Protein AF-A0A6J4E9R5-F1 (afdb_monomer_lite)

pLDDT: mean 79.44, std 18.98, range [36.19, 94.44]

Structure (mmCIF, N/CA/C/O backbone):
data_AF-A0A6J4E9R5-F1
#
_entry.id   AF-A0A6J4E9R5-F1
#
loop_
_atom_site.group_PDB
_atom_site.id
_atom_site.type_symbol
_atom_site.label_atom_id
_atom_site.label_alt_id
_atom_site.label_comp_id
_atom_site.label_asym_id
_atom_site.label_entity_id
_atom_site.label_seq_id
_atom_site.pdbx_PDB_ins_code
_atom_site.Cartn_x
_atom_site.Cartn_y
_atom_site.Cartn_z
_atom_site.occupancy
_atom_site.B_iso_or_equiv
_atom_site.auth_seq_id
_atom_site.auth_comp_id
_atom_site.auth_asym_id
_atom_site.auth_atom_id
_atom_site.pdbx_PDB_model_num
ATOM 1 N N . MET A 1 1 ? -5.463 30.724 -0.298 1.00 47.00 1 MET A N 1
ATOM 2 C CA . MET A 1 1 ? -5.944 29.353 -0.573 1.00 47.00 1 MET A CA 1
ATOM 3 C C . MET A 1 1 ? -5.496 28.467 0.574 1.00 47.00 1 MET A C 1
ATOM 5 O O . MET A 1 1 ? -4.307 28.208 0.691 1.00 47.00 1 MET A O 1
ATOM 9 N N . GLN A 1 2 ? -6.401 28.127 1.493 1.00 47.06 2 GLN A N 1
ATOM 10 C CA . GLN A 1 2 ? -6.056 27.301 2.649 1.00 47.06 2 GLN A CA 1
ATOM 11 C C . GLN A 1 2 ? -5.801 25.874 2.150 1.00 47.06 2 GLN A C 1
ATOM 13 O O . GLN A 1 2 ? -6.730 25.193 1.719 1.00 47.06 2 GLN A O 1
ATOM 18 N N . GLN A 1 3 ? -4.537 25.440 2.155 1.00 51.88 3 GLN A N 1
ATOM 19 C CA . GLN A 1 3 ? -4.210 24.021 2.072 1.00 51.88 3 GLN A CA 1
ATOM 20 C C . GLN A 1 3 ? -4.879 23.364 3.272 1.00 51.88 3 GLN A C 1
ATOM 22 O O . GLN A 1 3 ? -4.452 23.536 4.411 1.00 51.88 3 GLN A O 1
ATOM 27 N N . ARG A 1 4 ? -5.979 22.661 3.009 1.00 49.31 4 ARG A N 1
ATOM 28 C CA . ARG A 1 4 ? -6.611 21.771 3.969 1.00 49.31 4 ARG A CA 1
ATOM 29 C C . ARG A 1 4 ? -5.556 20.708 4.275 1.00 49.31 4 ARG A C 1
ATOM 31 O O . ARG A 1 4 ? -5.399 19.769 3.501 1.00 49.31 4 ARG A O 1
ATOM 38 N N . GLN A 1 5 ? -4.769 20.915 5.330 1.00 51.59 5 GLN A N 1
ATOM 39 C CA . GLN A 1 5 ? -3.933 19.876 5.913 1.00 51.59 5 GLN A CA 1
ATOM 40 C C . GLN A 1 5 ? -4.920 18.802 6.359 1.00 51.59 5 GLN A C 1
ATOM 42 O O . GLN A 1 5 ? -5.559 18.917 7.403 1.00 51.59 5 GLN A O 1
ATOM 47 N N . GLN A 1 6 ? -5.170 17.834 5.473 1.00 55.78 6 GLN A N 1
ATOM 48 C CA . GLN A 1 6 ? -5.888 16.627 5.838 1.00 55.78 6 GLN A CA 1
ATOM 49 C C . GLN A 1 6 ? -5.121 16.079 7.043 1.00 55.78 6 GLN A C 1
ATOM 51 O O . GLN A 1 6 ? -3.891 15.992 6.953 1.00 55.78 6 GLN A O 1
ATOM 56 N N . PRO A 1 7 ? -5.794 15.816 8.179 1.00 49.84 7 PRO A N 1
ATOM 57 C CA . PRO A 1 7 ? -5.121 15.243 9.339 1.00 49.84 7 PRO A CA 1
ATOM 58 C C . PRO A 1 7 ? -4.337 14.051 8.817 1.00 49.84 7 PRO A C 1
ATOM 60 O O . PRO A 1 7 ? -4.921 13.312 8.026 1.00 49.84 7 PRO A O 1
ATOM 63 N N . ALA A 1 8 ? -3.043 13.955 9.151 1.00 55.66 8 ALA A N 1
ATOM 64 C CA . ALA A 1 8 ? -2.154 12.884 8.710 1.00 55.66 8 ALA A CA 1
ATOM 65 C C . ALA A 1 8 ? -2.902 11.566 8.893 1.00 55.66 8 ALA A C 1
ATOM 67 O O . ALA A 1 8 ? -3.061 11.080 10.013 1.00 55.66 8 ALA A O 1
ATOM 68 N N . ALA A 1 9 ? -3.534 11.119 7.811 1.00 60.12 9 ALA A N 1
ATOM 69 C CA . ALA A 1 9 ? -4.575 10.127 7.918 1.00 60.12 9 ALA A CA 1
ATOM 70 C C . ALA A 1 9 ? -3.855 8.853 8.320 1.00 60.12 9 ALA A C 1
ATOM 72 O O . ALA A 1 9 ? -2.733 8.627 7.870 1.00 60.12 9 ALA A O 1
ATOM 73 N N . ASP A 1 10 ? -4.470 8.080 9.208 1.00 82.31 10 ASP A N 1
ATOM 74 C CA . ASP A 1 10 ? -3.946 6.814 9.704 1.00 82.31 10 ASP A CA 1
ATOM 75 C C . ASP A 1 10 ? -3.859 5.840 8.514 1.00 82.31 10 ASP A C 1
ATOM 77 O O . ASP A 1 10 ? -4.773 5.059 8.249 1.00 82.31 10 ASP A O 1
ATOM 81 N N . ILE A 1 11 ? -2.830 6.019 7.689 1.00 85.25 11 ILE A N 1
ATOM 82 C CA . ILE A 1 11 ? -2.648 5.432 6.370 1.00 85.25 11 ILE A CA 1
ATOM 83 C C . ILE A 1 11 ? -1.307 4.727 6.381 1.00 85.25 11 ILE A C 1
ATOM 85 O O . ILE A 1 11 ? -0.278 5.305 6.726 1.00 85.25 11 ILE A O 1
ATOM 89 N N . GLU A 1 12 ? -1.340 3.468 5.973 1.00 89.94 12 GLU A N 1
ATOM 90 C CA . GLU A 1 12 ? -0.156 2.651 5.778 1.00 89.94 12 GLU A CA 1
ATOM 91 C C . GLU A 1 12 ? 0.077 2.472 4.279 1.00 89.94 12 GLU A C 1
ATOM 93 O O . GLU A 1 12 ? -0.836 2.112 3.529 1.00 89.94 12 GLU A O 1
ATOM 98 N N . GLU A 1 13 ? 1.296 2.766 3.834 1.00 92.81 13 GLU A N 1
ATOM 99 C CA . GLU A 1 13 ? 1.676 2.717 2.427 1.00 92.81 13 GLU A CA 1
ATOM 100 C C . GLU A 1 13 ? 2.564 1.503 2.150 1.00 92.81 13 GLU A C 1
ATOM 102 O O . GLU A 1 13 ? 3.584 1.286 2.803 1.00 92.81 13 GLU A O 1
ATOM 107 N N . PHE A 1 14 ? 2.207 0.734 1.125 1.00 92.00 14 PHE A N 1
ATOM 108 C CA . PHE A 1 14 ? 3.013 -0.370 0.614 1.00 92.00 14 PHE A CA 1
ATOM 109 C C . PHE A 1 14 ? 3.572 0.020 -0.746 1.00 92.00 14 PHE A C 1
ATOM 111 O O . PHE A 1 14 ? 2.819 0.465 -1.608 1.00 92.00 14 PHE A O 1
ATOM 118 N N . ALA A 1 15 ? 4.870 -0.182 -0.972 1.00 94.44 15 ALA A N 1
ATOM 119 C CA . ALA A 1 15 ? 5.525 0.095 -2.249 1.00 94.44 15 ALA A CA 1
ATOM 120 C C . ALA A 1 15 ? 6.063 -1.192 -2.889 1.00 94.44 15 ALA A C 1
ATOM 122 O O . ALA A 1 15 ? 6.620 -2.058 -2.214 1.00 94.44 15 ALA A O 1
ATO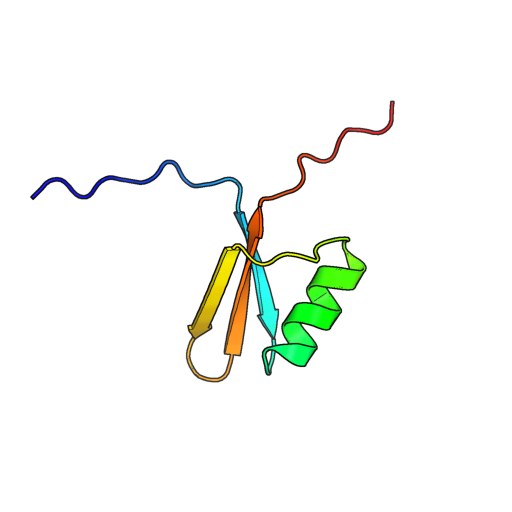M 123 N N . GLY A 1 16 ? 5.921 -1.316 -4.207 1.00 92.81 16 GLY A N 1
ATOM 124 C CA . GLY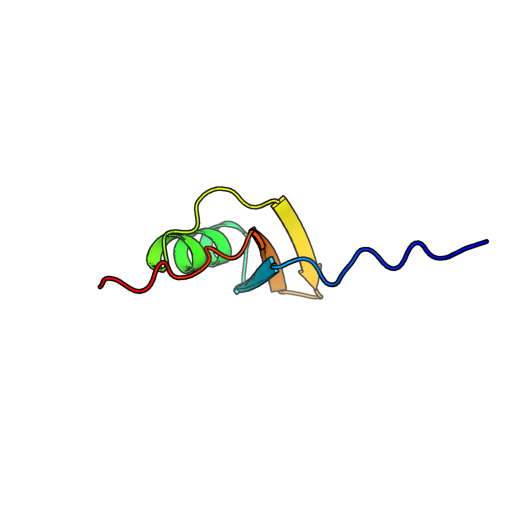 A 1 16 ? 6.377 -2.485 -4.956 1.00 92.81 16 GLY A CA 1
ATOM 125 C C . GLY A 1 16 ? 6.572 -2.204 -6.443 1.00 92.81 16 GLY A C 1
ATOM 126 O O . GLY A 1 16 ? 6.234 -1.136 -6.945 1.00 92.81 16 GLY A O 1
ATOM 127 N N . LYS A 1 17 ? 7.135 -3.178 -7.170 1.00 91.50 17 LYS A N 1
ATOM 128 C CA . LYS A 1 17 ? 7.490 -3.034 -8.599 1.00 91.50 17 LYS A CA 1
ATOM 129 C C . LYS A 1 17 ? 6.285 -2.815 -9.522 1.00 91.50 17 LYS A C 1
ATOM 131 O O . LYS A 1 17 ? 6.433 -2.292 -10.616 1.00 91.50 17 LYS A O 1
ATOM 136 N N . ASN A 1 18 ? 5.106 -3.283 -9.123 1.00 92.19 18 ASN A N 1
ATOM 137 C CA . ASN A 1 18 ? 3.853 -3.108 -9.851 1.00 92.19 18 ASN A CA 1
ATOM 138 C C . ASN A 1 18 ? 2.674 -3.301 -8.894 1.00 92.19 18 ASN A C 1
ATOM 140 O O . ASN A 1 18 ? 2.834 -3.874 -7.816 1.00 92.19 18 ASN A O 1
ATOM 144 N N . ILE A 1 19 ? 1.484 -2.881 -9.323 1.00 91.00 19 ILE A N 1
ATOM 145 C CA . ILE A 1 19 ? 0.269 -2.917 -8.500 1.00 91.00 19 ILE A CA 1
ATOM 146 C C . ILE A 1 19 ? -0.052 -4.311 -7.949 1.00 91.00 19 ILE A C 1
ATOM 148 O O . ILE A 1 19 ? -0.472 -4.439 -6.803 1.00 91.00 19 ILE A O 1
ATOM 152 N N . ARG A 1 20 ? 0.204 -5.374 -8.723 1.00 92.56 20 ARG A N 1
ATOM 153 C CA . ARG A 1 20 ? -0.071 -6.758 -8.313 1.00 92.56 20 ARG A CA 1
ATOM 154 C C . ARG A 1 20 ? 0.874 -7.206 -7.201 1.00 92.56 20 ARG A C 1
ATOM 156 O O . ARG A 1 20 ? 0.421 -7.810 -6.234 1.00 92.56 20 ARG A O 1
ATOM 163 N N . ALA A 1 21 ? 2.165 -6.905 -7.328 1.00 93.19 21 ALA A N 1
ATOM 164 C CA . ALA A 1 21 ? 3.168 -7.211 -6.313 1.00 93.19 21 ALA A CA 1
ATOM 165 C C . ALA A 1 21 ? 2.915 -6.417 -5.024 1.00 93.19 21 ALA A C 1
ATOM 167 O O . ALA A 1 21 ? 2.958 -6.991 -3.938 1.00 93.19 21 ALA A O 1
ATOM 168 N N . THR A 1 22 ? 2.580 -5.130 -5.147 1.00 93.44 22 THR A N 1
ATOM 169 C CA . THR A 1 22 ? 2.245 -4.271 -4.006 1.00 93.44 22 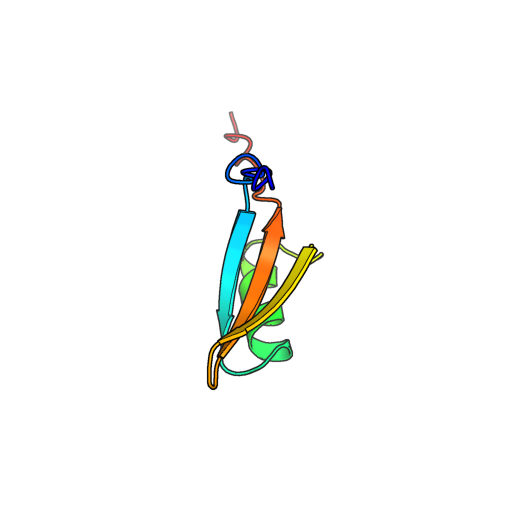THR A CA 1
ATOM 170 C C . THR A 1 22 ? 0.980 -4.754 -3.290 1.00 93.44 22 THR A C 1
ATOM 172 O O . THR A 1 22 ? 0.978 -4.890 -2.069 1.00 93.44 22 THR A O 1
ATOM 175 N N . ALA A 1 23 ? -0.075 -5.110 -4.032 1.00 92.12 23 ALA A N 1
ATOM 176 C CA . ALA A 1 23 ? -1.300 -5.662 -3.455 1.00 92.12 23 ALA A CA 1
ATOM 177 C C . ALA A 1 23 ? -1.064 -7.031 -2.795 1.00 92.12 23 ALA A C 1
ATOM 179 O O . ALA A 1 23 ? -1.588 -7.300 -1.718 1.00 92.12 23 ALA A O 1
ATOM 180 N N . ALA A 1 24 ? -0.252 -7.899 -3.407 1.00 93.56 24 ALA A N 1
ATOM 181 C CA . ALA A 1 24 ? 0.107 -9.187 -2.819 1.00 93.56 24 ALA A CA 1
ATOM 182 C C . ALA A 1 24 ? 0.892 -9.027 -1.509 1.00 93.56 24 ALA A C 1
ATOM 184 O O . ALA A 1 24 ? 0.688 -9.814 -0.588 1.00 93.56 24 ALA A O 1
ATOM 185 N N . LEU A 1 25 ? 1.758 -8.011 -1.414 1.00 92.12 25 LEU A N 1
ATOM 186 C CA . LEU A 1 25 ? 2.465 -7.669 -0.182 1.00 92.12 25 LEU A CA 1
ATOM 187 C C . LEU A 1 25 ? 1.484 -7.207 0.900 1.00 92.12 25 LEU A C 1
ATOM 189 O O . LEU A 1 25 ? 1.455 -7.802 1.972 1.00 92.12 25 LEU A O 1
ATOM 193 N N . ALA A 1 26 ? 0.633 -6.224 0.597 1.00 91.81 26 ALA A N 1
ATOM 194 C CA . ALA A 1 26 ? -0.353 -5.684 1.535 1.00 91.81 26 ALA A CA 1
ATOM 195 C C . ALA A 1 26 ? -1.307 -6.770 2.076 1.00 91.81 26 ALA A C 1
ATOM 197 O O . ALA A 1 26 ? -1.571 -6.846 3.279 1.00 91.81 26 ALA A O 1
ATOM 198 N N . ARG A 1 27 ? -1.735 -7.705 1.215 1.00 91.38 27 ARG A N 1
ATOM 199 C CA . ARG A 1 27 ? -2.599 -8.836 1.598 1.00 91.38 27 ARG A CA 1
ATOM 200 C C . ARG A 1 27 ? -1.986 -9.754 2.653 1.00 91.38 27 ARG A C 1
ATOM 202 O O . ARG A 1 27 ? -2.737 -10.306 3.452 1.00 91.38 27 ARG A O 1
ATOM 209 N N . ARG A 1 28 ? -0.655 -9.905 2.701 1.00 91.44 28 ARG A N 1
ATOM 210 C CA . ARG A 1 28 ? 0.028 -10.707 3.741 1.00 91.44 28 ARG A CA 1
ATOM 211 C C . ARG A 1 28 ? -0.134 -10.109 5.137 1.00 91.44 28 ARG A C 1
ATOM 213 O O . ARG A 1 28 ? -0.096 -10.846 6.112 1.00 91.44 28 ARG A O 1
ATOM 220 N N . TYR A 1 29 ? -0.363 -8.802 5.210 1.00 88.88 29 TYR A N 1
ATOM 221 C CA . TYR A 1 29 ? -0.623 -8.062 6.444 1.00 88.88 29 TYR A CA 1
ATOM 222 C C . TYR A 1 29 ? -2.127 -7.827 6.679 1.00 88.88 29 TYR A C 1
ATOM 224 O O . TYR A 1 29 ? -2.516 -7.087 7.576 1.00 88.88 29 TYR A O 1
ATOM 232 N N . GLY A 1 30 ? -2.998 -8.465 5.884 1.00 89.44 30 GLY A N 1
ATOM 233 C CA . GLY A 1 30 ? -4.452 -8.363 6.023 1.00 89.44 30 GLY A CA 1
ATOM 234 C C . GLY A 1 30 ? -5.080 -7.129 5.368 1.00 89.44 30 GLY A C 1
ATOM 235 O O . GLY A 1 30 ? -6.278 -6.903 5.542 1.00 89.44 30 GLY A O 1
ATOM 236 N N . TYR A 1 31 ? -4.317 -6.358 4.592 1.00 90.31 31 TYR A N 1
ATOM 237 C CA . TYR A 1 31 ? -4.822 -5.220 3.828 1.00 90.31 31 TYR A CA 1
ATOM 238 C C . TYR A 1 31 ? -5.333 -5.671 2.454 1.00 90.31 31 TYR A C 1
ATOM 240 O O . TYR A 1 31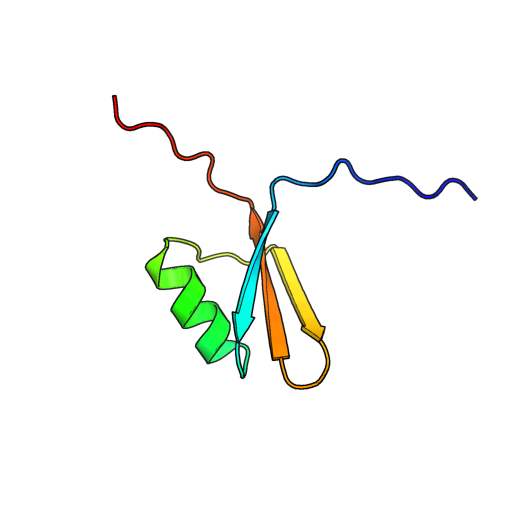 ? -4.606 -6.287 1.674 1.00 90.31 31 TYR A O 1
ATOM 248 N N . THR A 1 32 ? -6.602 -5.394 2.153 1.00 88.56 32 THR A N 1
ATOM 249 C CA . THR A 1 32 ? -7.273 -5.870 0.925 1.00 88.56 32 THR A CA 1
ATOM 250 C C . THR A 1 32 ? -7.908 -4.758 0.097 1.00 88.56 32 THR A C 1
ATOM 252 O O . THR A 1 32 ? -8.034 -4.933 -1.112 1.00 88.56 32 THR A O 1
ATOM 255 N N . ASP A 1 33 ? -8.235 -3.621 0.716 1.00 88.56 33 ASP A N 1
ATOM 256 C CA . ASP A 1 33 ? -8.960 -2.516 0.086 1.00 88.56 33 ASP A CA 1
ATOM 257 C C . ASP A 1 33 ? -8.122 -1.220 0.109 1.00 88.56 33 ASP A C 1
ATOM 259 O O . ASP A 1 33 ? -8.043 -0.552 1.146 1.00 88.56 33 ASP A O 1
ATOM 263 N N . PRO A 1 34 ? -7.392 -0.903 -0.979 1.00 90.06 34 PRO A N 1
ATOM 264 C CA . PRO A 1 34 ? -6.572 0.300 -1.054 1.00 90.06 34 PRO A CA 1
ATOM 265 C C . PRO A 1 34 ? -7.442 1.547 -1.243 1.00 90.06 34 PRO A C 1
ATOM 267 O O . PRO A 1 34 ? -8.318 1.587 -2.101 1.00 90.06 34 PRO A O 1
ATOM 270 N N . ILE A 1 35 ? -7.137 2.605 -0.494 1.00 91.12 35 ILE A N 1
ATOM 271 C CA . ILE A 1 35 ? -7.802 3.911 -0.610 1.00 91.12 35 ILE A CA 1
ATOM 272 C C . ILE A 1 35 ? -7.266 4.672 -1.826 1.00 91.12 35 ILE A C 1
ATOM 274 O O . ILE A 1 35 ? -7.995 5.411 -2.485 1.00 91.12 35 ILE A O 1
ATOM 278 N N . PHE A 1 36 ? -5.974 4.512 -2.123 1.00 90.31 36 PHE A N 1
ATOM 279 C CA . PHE A 1 36 ? -5.359 5.119 -3.295 1.00 90.31 36 PHE A CA 1
ATOM 280 C C . PHE A 1 36 ? -4.210 4.281 -3.846 1.00 90.31 36 PHE A C 1
ATOM 282 O O . PHE A 1 36 ? -3.599 3.466 -3.151 1.00 90.31 36 PHE A O 1
ATOM 289 N N . ALA A 1 37 ? -3.887 4.555 -5.107 1.00 91.81 37 ALA A N 1
ATOM 290 C CA . ALA A 1 37 ? -2.695 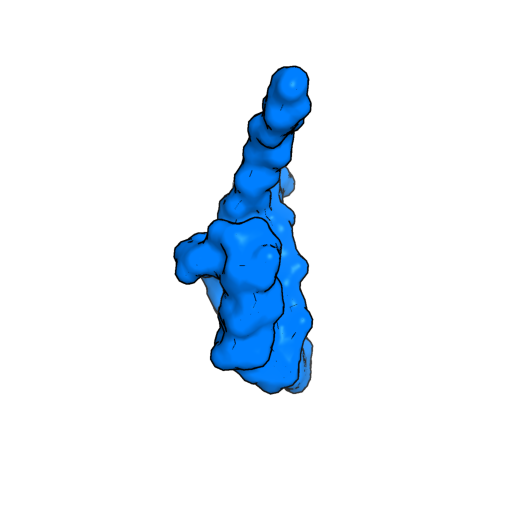4.074 -5.777 1.00 91.81 37 ALA A CA 1
ATOM 291 C C . ALA A 1 37 ? -1.933 5.261 -6.372 1.00 91.81 37 ALA A C 1
ATOM 293 O O . ALA A 1 37 ? -2.530 6.142 -6.991 1.00 91.81 37 ALA A O 1
ATOM 294 N N . LYS A 1 38 ? -0.611 5.278 -6.206 1.00 92.56 38 LYS A N 1
ATOM 295 C CA . LYS A 1 38 ? 0.280 6.294 -6.772 1.00 92.56 38 LYS A CA 1
ATOM 296 C C . LYS A 1 38 ? 1.475 5.629 -7.444 1.00 92.56 38 LYS A C 1
ATOM 298 O O . LYS A 1 38 ? 1.972 4.604 -6.984 1.00 92.56 38 LYS A O 1
ATOM 303 N N . LEU A 1 39 ? 1.959 6.235 -8.523 1.00 92.50 39 LEU A N 1
ATOM 304 C CA . LEU A 1 39 ? 3.245 5.890 -9.119 1.00 92.50 39 LEU A CA 1
ATOM 305 C C . LEU A 1 39 ? 4.316 6.852 -8.592 1.00 92.50 39 LEU A C 1
ATOM 307 O O . LEU A 1 39 ? 4.170 8.071 -8.685 1.00 92.50 39 LEU A O 1
ATOM 311 N N . CYS A 1 40 ? 5.384 6.297 -8.026 1.00 87.88 40 CYS A N 1
ATOM 312 C CA . CYS A 1 40 ? 6.567 7.021 -7.570 1.00 87.88 40 CYS A CA 1
ATOM 313 C C . CYS A 1 40 ? 7.771 6.505 -8.365 1.00 87.88 40 CYS A C 1
ATOM 315 O O . CYS A 1 40 ? 8.408 5.521 -7.987 1.00 87.88 40 CYS A O 1
ATOM 317 N N . GLY A 1 41 ? 8.043 7.138 -9.510 1.00 89.81 41 GLY A N 1
ATOM 318 C CA . GLY A 1 41 ? 9.018 6.638 -10.479 1.00 89.81 41 GLY A CA 1
ATOM 319 C C . GLY A 1 41 ? 8.612 5.255 -10.994 1.00 89.81 41 GLY A C 1
ATOM 320 O O . GLY A 1 41 ? 7.507 5.081 -11.501 1.00 89.81 41 GLY A O 1
ATOM 321 N N . ASN A 1 42 ? 9.481 4.261 -10.796 1.00 90.69 42 ASN A N 1
ATOM 322 C CA . ASN A 1 42 ? 9.238 2.870 -11.201 1.00 90.69 42 ASN A CA 1
ATOM 323 C C . ASN A 1 42 ? 8.533 2.027 -10.121 1.00 90.69 42 ASN A C 1
ATOM 325 O O . ASN A 1 42 ? 8.472 0.802 -10.237 1.00 90.69 42 ASN A O 1
ATOM 329 N N . LEU A 1 43 ? 8.043 2.655 -9.049 1.00 91.44 43 LEU A N 1
ATOM 330 C CA . LEU A 1 43 ? 7.346 1.978 -7.960 1.00 91.44 43 LEU A CA 1
ATOM 331 C C . LEU A 1 43 ? 5.854 2.301 -7.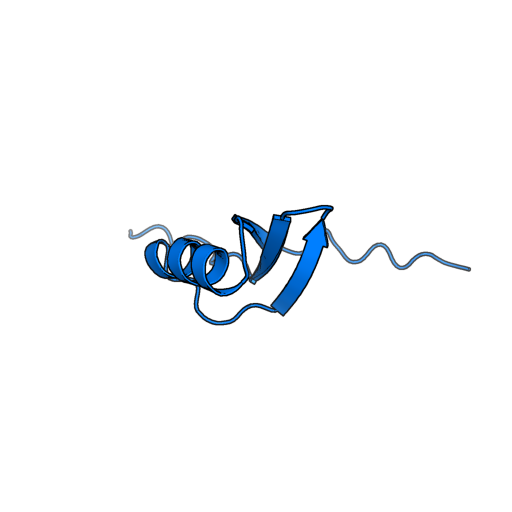978 1.00 91.44 43 LEU A C 1
ATOM 333 O O . LEU A 1 43 ? 5.443 3.443 -8.174 1.00 91.44 43 LEU A O 1
ATOM 337 N N . CYS A 1 44 ? 5.046 1.282 -7.708 1.00 93.69 44 CYS A N 1
ATOM 338 C CA . CYS A 1 44 ? 3.630 1.407 -7.416 1.00 93.69 44 CYS A CA 1
ATOM 339 C C . CYS A 1 44 ? 3.427 1.390 -5.901 1.00 93.69 44 CYS A C 1
ATOM 341 O O . CYS A 1 44 ? 3.780 0.410 -5.235 1.00 93.69 44 CYS A O 1
ATOM 343 N N . VAL A 1 45 ? 2.857 2.473 -5.385 1.00 94.31 45 VAL A N 1
ATOM 344 C CA . VAL A 1 45 ? 2.515 2.668 -3.978 1.00 94.31 45 VAL A CA 1
ATOM 345 C C . VAL A 1 45 ? 1.008 2.516 -3.811 1.00 94.31 45 VAL A C 1
ATOM 347 O O . VAL A 1 45 ? 0.244 3.142 -4.545 1.00 94.31 45 VAL A O 1
ATOM 350 N N . LEU A 1 46 ? 0.583 1.687 -2.863 1.00 94.25 46 LEU A N 1
ATOM 351 C CA . LEU A 1 46 ? -0.811 1.528 -2.457 1.00 94.25 46 LEU A CA 1
ATOM 352 C C . LEU A 1 46 ? -0.967 2.005 -1.017 1.00 94.25 46 LEU A C 1
ATOM 354 O O . LEU A 1 46 ? -0.257 1.521 -0.137 1.00 94.25 46 LEU A O 1
ATOM 358 N N . GLY A 1 47 ? -1.893 2.931 -0.790 1.00 91.69 47 GLY A N 1
ATOM 359 C CA . GLY A 1 47 ? -2.242 3.418 0.541 1.00 91.69 47 GLY A CA 1
ATOM 360 C C . GLY A 1 47 ? -3.485 2.719 1.072 1.00 91.69 47 GLY A C 1
ATOM 361 O O . GLY A 1 47 ? -4.489 2.613 0.366 1.00 91.69 47 GLY A O 1
ATOM 362 N N . PHE A 1 48 ? -3.440 2.270 2.321 1.00 91.69 48 PHE A N 1
ATOM 363 C CA . PHE A 1 48 ? -4.545 1.599 3.006 1.00 91.69 48 PHE A CA 1
ATOM 364 C C . PHE A 1 48 ? -4.868 2.316 4.307 1.00 91.69 48 PHE A C 1
ATOM 366 O O . PHE A 1 48 ? -3.983 2.904 4.921 1.00 91.69 48 PHE A O 1
ATOM 373 N N . LYS A 1 49 ? -6.118 2.226 4.776 1.00 89.19 49 LYS A N 1
ATOM 374 C CA . LYS A 1 49 ? -6.451 2.678 6.131 1.00 89.19 49 LYS A CA 1
ATOM 375 C C . LYS A 1 49 ? -5.723 1.769 7.105 1.00 89.19 49 LYS A C 1
ATOM 377 O O . LYS A 1 49 ? -5.971 0.564 7.075 1.00 89.19 49 LYS A O 1
ATOM 382 N N . ARG A 1 50 ? -4.870 2.319 7.964 1.00 79.88 50 ARG A N 1
ATOM 383 C CA . ARG A 1 50 ? -4.191 1.556 9.005 1.00 79.88 50 ARG A CA 1
ATOM 384 C C . ARG A 1 50 ? -5.253 0.837 9.824 1.00 79.88 50 ARG A C 1
ATOM 386 O O . ARG A 1 50 ? -6.183 1.456 10.352 1.00 79.88 50 ARG A O 1
ATOM 393 N N . ARG A 1 51 ? -5.142 -0.488 9.920 1.00 71.88 51 ARG A N 1
ATOM 394 C CA . ARG A 1 51 ? -5.860 -1.191 10.978 1.00 71.88 51 ARG A CA 1
ATOM 395 C C . ARG A 1 51 ? -5.195 -0.719 12.258 1.00 71.88 51 ARG A C 1
ATOM 397 O O . ARG A 1 51 ? -4.015 -0.997 12.457 1.00 71.88 51 ARG A O 1
ATOM 404 N N . GLN A 1 52 ? -5.929 -0.015 13.122 1.00 57.62 52 GLN A N 1
ATOM 405 C CA . GLN A 1 52 ? -5.556 -0.003 14.530 1.00 57.62 52 GLN A CA 1
ATOM 406 C C . GLN A 1 52 ? -5.368 -1.473 14.883 1.00 57.62 52 GLN A C 1
ATOM 408 O O . GLN A 1 52 ? -6.310 -2.256 14.740 1.00 57.62 52 GLN A O 1
ATOM 413 N N . ALA A 1 53 ? -4.135 -1.867 15.201 1.00 47.91 53 ALA A N 1
ATOM 414 C CA . ALA A 1 53 ? -3.889 -3.150 15.813 1.00 47.91 53 ALA A CA 1
ATOM 415 C C . ALA A 1 53 ? -4.766 -3.135 17.062 1.00 47.91 53 ALA A C 1
ATOM 417 O O . ALA A 1 53 ? -4.416 -2.496 18.053 1.00 47.91 53 ALA A O 1
ATOM 418 N N . GLN A 1 54 ? -5.961 -3.727 16.979 1.00 42.09 54 GLN A N 1
ATOM 419 C CA . GLN A 1 54 ? -6.657 -4.158 18.171 1.00 42.09 54 GLN A CA 1
ATOM 420 C C . GLN A 1 54 ? -5.651 -5.093 18.811 1.00 42.09 54 GLN A C 1
ATOM 422 O O . GLN A 1 54 ? -5.383 -6.180 18.298 1.00 42.09 54 GLN A O 1
ATOM 427 N N . GLN A 1 55 ? -4.988 -4.557 19.834 1.00 40.91 55 GLN A N 1
ATOM 428 C CA . GLN A 1 55 ? -4.218 -5.313 20.790 1.00 40.91 55 GLN A CA 1
ATOM 429 C C . GLN A 1 55 ? -5.118 -6.484 21.154 1.00 40.91 55 GLN A C 1
ATOM 431 O O . GLN A 1 55 ? -6.212 -6.295 21.686 1.00 40.91 55 GLN A O 1
ATOM 436 N N . VAL A 1 56 ? -4.718 -7.673 20.718 1.00 38.75 56 VAL A N 1
ATOM 437 C CA . VAL A 1 56 ? -5.325 -8.897 21.208 1.00 38.75 56 VAL A CA 1
ATOM 438 C C . VAL A 1 56 ? -5.000 -8.887 22.698 1.00 38.75 56 VAL A C 1
ATOM 440 O O . VAL A 1 56 ? -3.823 -8.808 23.055 1.00 38.75 56 VAL A O 1
ATOM 443 N N . ALA A 1 57 ? -6.056 -8.783 23.504 1.00 36.19 57 ALA A N 1
ATOM 444 C CA . ALA A 1 57 ? -6.010 -8.766 24.960 1.00 36.19 57 ALA A CA 1
ATOM 445 C C . ALA A 1 57 ? -5.261 -9.979 25.526 1.00 36.19 57 ALA A C 1
ATOM 447 O O . ALA A 1 57 ? -5.310 -11.053 24.879 1.00 36.19 57 ALA A O 1
#

Foldseek 3Di:
DDPPPPPPAQKDKFKDQDPVVSQVVCVVVVFHDFPDWDDDDRIIMTIGRDDPPPPPD

Secondary structure (DSSP, 8-state):
---------SEEEEEESSHHHHHHHHHHTT----SEEEEETTEEEEEEE--------

Sequence (57 aa):
MQQRQQPAADIEEFAGKNIRATAALARRYGYTDPIFAKLCGNLCVLGFKRRQAQQVA

Organism: NCBI:txid2725477

Radius of gyration: 13.34 Å; chains: 1; bounding box: 18×40×36 Å